Protein 2OH3 (pdb70)

Foldseek 3Di:
DDPLALLLQLLLQLVQLLVLLCVLLPCPVVPNVLSVLSVVSVVSVVSSVVSVVVNVVDDHDDDDVSHHQDDADCPVVDPPSQSLRVLVSSLVSLVVSVVLVVQLVPDPDVVSVVVSVVVNVVSVVVNVVSVVVNVVGDDDDDD

Sequence (143 aa):
YTLAEFLAHAIALETEAAERYVELADEAHNNLDTATVFRDARFSSTLHGDEEIKQQRSSRALELPKLSWQYRWKTPPEVGDEHYLTPYHALRYARDNEIRGEYYKEAAANSSADPEVKRLGADFAAEEEAEHVVALDKWIEKTPRPSIT

Structure (mmCIF, N/CA/C/O backbone):
data_2OH3
#
_entry.id   2OH3
#
_cell.length_a   64.360
_cell.length_b   75.280
_cell.length_c   89.790
_cell.angle_alpha   90.000
_cell.angle_beta   90.000
_cell.angle_gamma   90.000
#
_symmetry.space_group_name_H-M   'I 2 2 2'
#
loop_
_entity.id
_entity.type
_entity.pdbx_description
1 polymer 'COG1633: Uncharacterized conserved protein'
2 non-polymer 'ZINC ION'
3 non-polymer IMIDAZOLE
4 non-polymer 'TRIETHYLENE GLYCOL'
5 water water
#
loop_
_atom_site.group_PDB
_atom_site.id
_atom_site.type_symbol
_atom_site.label_atom_id
_atom_site.label_alt_id
_atom_site.label_comp_id
_atom_site.label_asym_id
_atom_site.label_entity_id
_atom_site.label_seq_id
_atom_site.pdbx_PDB_ins_code
_atom_site.Cartn_x
_atom_site.Cartn_y
_atom_site.Cartn_z
_atom_site.occupancy
_atom_site.B_iso_or_equiv
_atom_site.auth_seq_id
_atom_site.auth_comp_id
_atom_site.auth_asym_id
_atom_site.auth_atom_id
_atom_site.pdbx_PDB_model_num
ATOM 1 N N . TYR A 1 4 ? 49.266 24.216 14.052 1.00 43.81 3 TYR A N 1
ATOM 2 C CA . TYR A 1 4 ? 50.723 23.852 14.107 1.00 41.63 3 TYR A CA 1
ATOM 3 C C . TYR A 1 4 ? 51.141 23.247 15.488 1.00 40.15 3 TYR A C 1
ATOM 4 O O . TYR A 1 4 ? 51.118 22.039 15.635 1.00 39.24 3 TYR A O 1
ATOM 6 N N . THR A 1 5 ? 51.539 24.049 16.476 1.00 38.42 4 THR A N 1
ATOM 7 C CA . THR A 1 5 ? 51.844 23.501 17.796 1.00 37.24 4 THR A CA 1
ATOM 8 C C . THR A 1 5 ? 50.583 23.029 18.498 1.00 36.75 4 THR A C 1
ATOM 9 O O . THR A 1 5 ? 49.484 23.453 18.163 1.00 35.78 4 THR A O 1
ATOM 13 N N . LEU A 1 6 ? 50.729 22.180 19.512 1.00 35.60 5 LEU A N 1
ATOM 14 C CA . LEU A 1 6 ? 49.565 21.698 20.228 1.00 34.84 5 LEU A CA 1
ATOM 15 C C . LEU A 1 6 ? 48.830 22.830 20.962 1.00 33.56 5 LEU A C 1
ATOM 16 O O . LEU A 1 6 ? 47.616 22.811 21.049 1.00 31.40 5 LEU A O 1
ATOM 21 N N . ALA A 1 7 ? 49.561 23.795 21.507 1.00 33.41 6 ALA A N 1
ATOM 22 C CA . ALA A 1 7 ? 48.925 24.967 22.171 1.00 34.07 6 ALA A CA 1
ATOM 23 C C . ALA A 1 7 ? 48.072 25.755 21.202 1.00 34.93 6 ALA A C 1
ATOM 24 O O . ALA A 1 7 ? 46.930 26.137 21.514 1.00 34.68 6 ALA A O 1
ATOM 26 N N . GLU A 1 8 ? 48.661 26.001 20.032 1.00 35.20 7 GLU A N 1
ATOM 27 C CA . GLU A 1 8 ? 47.990 26.682 18.948 1.00 36.41 7 GLU A CA 1
ATOM 28 C C . GLU A 1 8 ? 46.785 25.899 18.470 1.00 36.11 7 GLU A C 1
ATOM 29 O O . GLU A 1 8 ? 45.730 26.492 18.269 1.00 35.82 7 GLU A O 1
ATOM 35 N N . PHE A 1 9 ? 46.937 24.583 18.310 1.00 36.55 8 PHE A N 1
ATOM 36 C CA . PHE A 1 9 ? 45.818 23.730 17.883 1.00 36.98 8 PHE A CA 1
ATOM 37 C C . PHE A 1 9 ? 44.655 23.754 18.891 1.00 37.64 8 PHE A C 1
ATOM 38 O O . PHE A 1 9 ? 43.498 23.970 18.512 1.00 38.53 8 PHE A O 1
ATOM 46 N N . LEU A 1 10 ? 44.969 23.565 20.172 1.00 37.10 9 LEU A N 1
ATOM 47 C CA . LEU A 1 10 ? 43.949 23.577 21.203 1.00 36.90 9 LEU A CA 1
ATOM 48 C C . LEU A 1 10 ? 43.263 24.954 21.296 1.00 36.61 9 LEU A C 1
ATOM 49 O O . LEU A 1 10 ? 42.057 25.012 21.492 1.00 37.96 9 LEU A O 1
ATOM 54 N N . ALA A 1 11 ? 44.002 26.036 21.098 1.00 36.46 10 ALA A N 1
ATOM 55 C CA . ALA A 1 11 ? 43.416 27.385 21.056 1.00 36.45 10 ALA A CA 1
ATOM 56 C C . ALA A 1 11 ? 42.445 27.512 19.916 1.00 37.59 10 ALA A C 1
ATOM 57 O O . ALA A 1 11 ? 41.354 28.088 20.077 1.00 36.78 10 ALA A O 1
ATOM 59 N N . HIS A 1 12 ? 42.813 26.967 18.761 1.00 38.44 11 HIS A N 1
ATOM 60 C CA . HIS A 1 12 ? 41.912 26.964 17.626 1.00 38.72 11 HIS A CA 1
ATOM 61 C C . HIS A 1 12 ? 40.657 26.143 17.931 1.00 38.52 11 HIS A C 1
ATOM 62 O O . HIS A 1 12 ? 39.520 26.599 17.795 1.00 39.04 11 HIS A O 1
ATOM 69 N N . ALA A 1 13 ? 40.853 24.928 18.385 1.00 38.85 12 ALA A N 1
ATOM 70 C CA . ALA A 1 13 ? 39.736 24.071 18.689 1.00 37.77 12 ALA A CA 1
ATOM 71 C C . ALA A 1 13 ? 38.757 24.673 19.698 1.00 38.58 12 ALA A C 1
ATOM 72 O O . ALA A 1 13 ? 37.542 24.596 19.493 1.00 38.70 12 ALA A O 1
ATOM 74 N N . ILE A 1 14 ? 39.249 25.275 20.783 1.00 38.15 13 ILE A N 1
ATOM 75 C CA . ILE A 1 14 ? 38.375 25.885 21.772 1.00 39.01 13 ILE A CA 1
ATOM 76 C C . ILE A 1 14 ? 37.587 27.039 21.149 1.00 38.48 13 ILE A C 1
ATOM 77 O O . ILE A 1 14 ? 36.401 27.236 21.408 1.00 38.47 13 ILE A O 1
ATOM 82 N N . ALA A 1 15 ? 38.275 27.837 20.370 1.00 38.28 14 ALA A N 1
ATOM 83 C CA . ALA A 1 15 ? 37.657 29.014 19.810 1.00 38.88 14 ALA A CA 1
ATOM 84 C C . ALA A 1 15 ? 36.599 28.602 18.820 1.00 38.80 14 ALA A C 1
ATOM 85 O O . ALA A 1 15 ? 35.535 29.219 18.773 1.00 38.35 14 ALA A O 1
ATOM 87 N N . LEU A 1 16 ? 36.887 27.577 18.030 1.00 39.92 15 LEU A N 1
ATOM 88 C CA . LEU A 1 16 ? 35.941 27.068 17.028 1.00 41.33 15 LEU A CA 1
ATOM 89 C C . LEU A 1 16 ? 34.675 26.569 17.683 1.00 41.90 15 LEU A C 1
ATOM 90 O O . LEU A 1 16 ? 33.588 26.794 17.169 1.00 41.18 15 LEU A O 1
ATOM 95 N N . GLU A 1 17 ? 34.821 25.910 18.831 1.00 42.60 16 GLU A N 1
ATOM 96 C CA . GLU A 1 17 ? 33.703 25.378 19.604 1.00 42.64 16 GLU A CA 1
ATOM 97 C C . GLU A 1 17 ? 32.917 26.421 20.382 1.00 43.03 16 GLU A C 1
ATOM 98 O O . GLU A 1 17 ? 31.698 26.369 20.412 1.00 43.68 16 GLU A O 1
ATOM 104 N N . THR A 1 18 ? 33.587 27.356 21.023 1.00 41.88 17 THR A N 1
ATOM 105 C CA . THR A 1 18 ? 32.897 28.485 21.619 1.00 42.38 17 THR A CA 1
ATOM 106 C C . THR A 1 18 ? 32.049 29.229 20.561 1.00 41.56 17 THR A C 1
ATOM 107 O O . THR A 1 18 ? 30.867 29.540 20.775 1.00 40.52 17 THR A O 1
ATOM 111 N N . GLU A 1 19 ? 32.655 29.471 19.406 1.00 39.36 18 GLU A N 1
ATOM 112 C CA . GLU A 1 19 ? 31.958 30.108 18.315 1.00 38.24 18 GLU A CA 1
ATOM 113 C C . GLU A 1 19 ? 30.768 29.252 17.877 1.00 37.87 18 GLU A C 1
ATOM 114 O O . GLU A 1 19 ? 29.681 29.765 17.791 1.00 38.31 18 GLU A O 1
ATOM 120 N N . ALA A 1 20 ? 30.959 27.964 17.606 1.00 38.35 19 ALA A N 1
ATOM 121 C CA . ALA A 1 20 ? 29.858 27.103 17.163 1.00 37.98 19 ALA A CA 1
ATOM 122 C C . ALA A 1 20 ? 28.687 27.094 18.138 1.00 38.99 19 ALA A C 1
ATOM 123 O O . ALA A 1 20 ? 27.539 27.209 17.733 1.00 39.79 19 ALA A O 1
ATOM 125 N N . ALA A 1 21 ? 28.958 26.951 19.424 1.00 38.28 20 ALA A N 1
ATOM 126 C CA . ALA A 1 21 ? 27.893 26.996 20.404 1.00 39.29 20 ALA A CA 1
ATOM 127 C C . ALA A 1 21 ? 27.046 28.250 20.328 1.00 38.82 20 ALA A C 1
ATOM 128 O O . ALA A 1 21 ? 25.831 28.156 20.433 1.00 38.44 20 ALA A O 1
ATOM 130 N N . GLU A 1 22 ? 27.673 29.415 20.253 1.00 37.94 21 GLU A N 1
ATOM 131 C CA . GLU A 1 22 ? 26.951 30.667 20.131 1.00 38.75 21 GLU A CA 1
ATOM 132 C C . GLU A 1 22 ? 26.153 30.774 18.855 1.00 37.32 21 GLU A C 1
ATOM 133 O O . GLU A 1 22 ? 25.048 31.290 18.865 1.00 37.39 21 GLU A O 1
ATOM 139 N N . ARG A 1 23 ? 26.739 30.357 17.749 1.00 35.98 22 ARG A N 1
ATOM 140 C CA . ARG A 1 23 ? 26.086 30.522 16.445 1.00 36.33 22 ARG A CA 1
ATOM 141 C C . ARG A 1 23 ? 24.878 29.594 16.280 1.00 36.10 22 ARG A C 1
ATOM 142 O O . ARG A 1 23 ? 23.860 29.966 15.690 1.00 35.71 22 ARG A O 1
ATOM 150 N N . TYR A 1 24 ? 25.053 28.358 16.718 1.00 35.95 23 TYR A N 1
ATOM 151 C CA . TYR A 1 24 ? 23.943 27.391 16.788 1.00 35.75 23 TYR A CA 1
ATOM 152 C C . TYR A 1 24 ? 22.808 27.734 17.741 1.00 35.32 23 TYR A C 1
ATOM 153 O O . TYR A 1 24 ? 21.676 27.486 17.395 1.00 35.12 23 TYR A O 1
ATOM 162 N N . VAL A 1 25 ? 23.084 28.267 18.945 1.00 35.20 24 VAL A N 1
ATOM 163 C CA . VAL A 1 25 ? 22.016 28.725 19.811 1.00 35.44 24 VAL A CA 1
ATOM 164 C C . VAL A 1 25 ? 21.205 29.777 19.102 1.00 35.51 24 VAL A C 1
ATOM 165 O O . VAL A 1 25 ? 19.977 29.755 19.106 1.00 35.97 24 VAL A O 1
ATOM 169 N N . GLU A 1 26 ? 21.906 30.694 18.458 1.00 34.93 25 GLU A N 1
ATOM 170 C CA . GLU A 1 26 ? 21.316 31.788 17.695 1.00 35.22 25 GLU A CA 1
ATOM 171 C C . GLU A 1 26 ? 20.421 31.275 16.567 1.00 35.08 25 GLU A C 1
ATOM 172 O O . GLU A 1 26 ? 19.278 31.704 16.433 1.00 32.25 25 GLU A O 1
ATOM 178 N N . LEU A 1 27 ? 20.921 30.321 15.794 1.00 34.11 26 LEU A N 1
ATOM 179 C CA . LEU A 1 27 ? 20.118 29.713 14.747 1.00 35.82 26 LEU A CA 1
ATOM 180 C C . LEU A 1 27 ? 18.927 28.911 15.307 1.00 35.42 26 LEU A C 1
ATOM 181 O O . LEU A 1 27 ? 17.831 28.969 14.736 1.00 35.95 26 LEU A O 1
ATOM 186 N N . ALA A 1 28 ? 19.136 28.189 16.412 1.00 35.99 27 ALA A N 1
ATOM 187 C CA . ALA A 1 28 ? 18.049 27.464 17.076 1.00 35.94 27 ALA A CA 1
ATOM 188 C C . ALA A 1 28 ? 16.928 28.438 17.446 1.00 36.80 27 ALA A C 1
ATOM 189 O O . ALA A 1 28 ? 15.765 28.202 17.179 1.00 35.80 27 ALA A O 1
ATOM 191 N N . ASP A 1 29 ? 17.317 29.553 18.048 1.00 37.61 28 ASP A N 1
ATOM 192 C CA . ASP A 1 29 ? 16.381 30.559 18.510 1.00 38.70 28 ASP A CA 1
ATOM 193 C C . ASP A 1 29 ? 15.546 31.085 17.372 1.00 39.03 28 ASP A C 1
ATOM 194 O O . ASP A 1 29 ? 14.339 31.321 17.536 1.00 38.82 28 ASP A O 1
ATOM 220 N N . GLU A 1 32 ? 13.079 28.311 16.095 1.00 35.67 31 GLU A N 1
ATOM 221 C CA . GLU A 1 32 ? 11.994 28.162 17.050 1.00 36.52 31 GLU A CA 1
ATOM 222 C C . GLU A 1 32 ? 10.972 29.296 16.907 1.00 36.64 31 GLU A C 1
ATOM 223 O O . GLU A 1 32 ? 9.756 29.086 16.933 1.00 35.87 31 GLU A O 1
ATOM 229 N N . ALA A 1 33 ? 11.495 30.507 16.777 1.00 37.61 32 ALA A N 1
ATOM 230 C CA . ALA A 1 33 ? 10.682 31.717 16.755 1.00 38.89 32 ALA A CA 1
ATOM 231 C C . ALA A 1 33 ? 9.748 31.737 15.563 1.00 40.06 32 ALA A C 1
ATOM 232 O O . ALA A 1 33 ? 8.692 32.370 15.618 1.00 40.11 32 ALA A O 1
ATOM 234 N N . HIS A 1 34 ? 10.118 31.035 14.495 1.00 41.32 33 HIS A N 1
ATOM 235 C CA . HIS A 1 34 ? 9.250 30.914 13.321 1.00 42.63 33 HIS A CA 1
ATOM 236 C C . HIS A 1 34 ? 8.622 29.499 13.225 1.00 41.88 33 HIS A C 1
ATOM 237 O O . HIS A 1 34 ? 8.187 29.072 12.169 1.00 41.16 33 HIS A O 1
ATOM 244 N N . ASN A 1 35 ? 8.604 28.788 14.354 1.00 41.50 34 ASN A N 1
ATOM 245 C CA . ASN A 1 35 ? 8.015 27.453 14.485 1.00 41.57 34 ASN A CA 1
ATOM 246 C C . ASN A 1 35 ? 8.549 26.377 13.525 1.00 39.97 34 ASN A C 1
ATOM 247 O O . ASN A 1 35 ? 7.802 25.472 13.091 1.00 39.05 34 ASN A O 1
ATOM 252 N N . ASN A 1 36 ? 9.839 26.469 13.205 1.00 37.96 35 ASN A N 1
ATOM 253 C CA . ASN A 1 36 ? 10.532 25.415 12.468 1.00 37.05 35 ASN A CA 1
ATOM 254 C C . ASN A 1 36 ? 11.184 24.523 13.498 1.00 35.97 35 ASN A C 1
ATOM 255 O O . ASN A 1 36 ? 12.412 24.564 13.683 1.00 36.46 35 ASN A O 1
ATOM 260 N N . LEU A 1 37 ? 10.354 23.737 14.191 1.00 33.98 36 LEU A N 1
ATOM 261 C CA . LEU A 1 37 ? 10.787 23.075 15.399 1.00 33.33 36 LEU A CA 1
ATOM 262 C C . LEU A 1 37 ? 11.778 21.948 15.136 1.00 32.93 36 LEU A C 1
ATOM 263 O O . LEU A 1 37 ? 12.625 21.659 15.985 1.00 31.91 36 LEU A O 1
ATOM 268 N N . ASP A 1 38 ? 11.669 21.309 13.973 1.00 32.30 37 ASP A N 1
ATOM 269 C CA . ASP A 1 38 ? 12.600 20.220 13.656 1.00 33.01 37 ASP A CA 1
ATOM 270 C C . ASP A 1 38 ? 14.005 20.774 13.446 1.00 32.84 37 ASP A C 1
ATOM 271 O O . ASP A 1 38 ? 14.945 20.281 14.057 1.00 32.67 37 ASP A O 1
ATOM 276 N N . THR A 1 39 ? 14.127 21.810 12.624 1.00 32.84 38 THR A N 1
ATOM 277 C CA . THR A 1 39 ? 15.409 22.456 12.350 1.00 33.59 38 THR A CA 1
ATOM 278 C C . THR A 1 39 ? 15.978 23.097 13.639 1.00 33.63 38 THR A C 1
ATOM 279 O O . THR A 1 39 ? 17.186 23.048 13.882 1.00 33.39 38 THR A O 1
ATOM 283 N N . ALA A 1 40 ? 15.123 23.726 14.447 1.00 32.67 39 ALA A N 1
ATOM 284 C CA . ALA A 1 40 ? 15.598 24.293 15.719 1.00 32.98 39 ALA A CA 1
ATOM 285 C C . ALA A 1 40 ? 16.293 23.234 16.526 1.00 33.19 39 ALA A C 1
ATOM 286 O O . ALA A 1 40 ? 17.347 23.490 17.068 1.00 34.01 39 ALA A O 1
ATOM 288 N N . THR A 1 41 ? 15.682 22.042 16.604 1.00 32.89 40 THR A N 1
ATOM 289 C CA . THR A 1 41 ? 16.238 20.897 17.332 1.00 33.74 40 THR A CA 1
ATOM 290 C C . THR A 1 41 ? 17.558 20.352 16.746 1.00 33.81 40 THR A C 1
ATOM 291 O O . THR A 1 41 ? 18.458 19.998 17.514 1.00 34.04 40 THR A O 1
ATOM 295 N N . VAL A 1 42 ? 17.723 20.339 15.415 1.00 33.76 41 VAL A N 1
ATOM 296 C CA . VAL A 1 42 ? 19.004 19.992 14.824 1.00 34.22 41 VAL A CA 1
ATOM 297 C C . VAL A 1 42 ? 20.095 20.926 15.386 1.00 34.72 41 VAL A C 1
ATOM 298 O O . VAL A 1 42 ? 21.199 20.488 15.745 1.00 35.74 41 VAL A O 1
ATOM 302 N N . PHE A 1 43 ? 19.784 22.214 15.438 1.00 34.46 42 PHE A N 1
ATOM 303 C CA . PHE A 1 43 ? 20.710 23.228 15.965 1.00 34.12 42 PHE A CA 1
ATOM 304 C C . PHE A 1 43 ? 20.900 23.199 17.505 1.00 34.96 42 PHE A C 1
ATOM 305 O O . PHE A 1 43 ? 21.986 23.538 18.008 1.00 34.20 42 PHE A O 1
ATOM 313 N N . ARG A 1 44 ? 19.883 22.787 18.243 1.00 33.73 43 ARG A N 1
ATOM 314 C CA . ARG A 1 44 ? 20.116 22.572 19.671 1.00 34.55 43 ARG A CA 1
ATOM 315 C C . ARG A 1 44 ? 21.095 21.420 19.891 1.00 35.26 43 ARG A C 1
ATOM 316 O O . ARG A 1 44 ? 21.953 21.487 20.772 1.00 36.53 43 ARG A O 1
ATOM 324 N N . ASP A 1 45 ? 20.979 20.377 19.080 1.00 36.41 44 ASP A N 1
ATOM 325 C CA . ASP A 1 45 ? 21.804 19.182 19.199 1.00 37.52 44 ASP A CA 1
ATOM 326 C C . ASP A 1 45 ? 23.260 19.569 18.963 1.00 37.93 44 ASP A C 1
ATOM 327 O O . ASP A 1 45 ? 24.170 19.218 19.732 1.00 37.73 44 ASP A O 1
ATOM 340 N N . ALA A 1 47 ? 24.588 22.623 19.186 1.00 35.82 46 ALA A N 1
ATOM 341 C CA . ALA A 1 47 ? 25.058 23.539 20.210 1.00 36.48 46 ALA A CA 1
ATOM 342 C C . ALA A 1 47 ? 25.477 22.708 21.428 1.00 37.25 46 ALA A C 1
ATOM 343 O O . ALA A 1 47 ? 26.411 23.062 22.131 1.00 35.79 46 ALA A O 1
ATOM 345 N N . ARG A 1 48 ? 24.748 21.636 21.675 1.00 36.14 47 ARG A N 1
ATOM 346 C CA . ARG A 1 48 ? 25.067 20.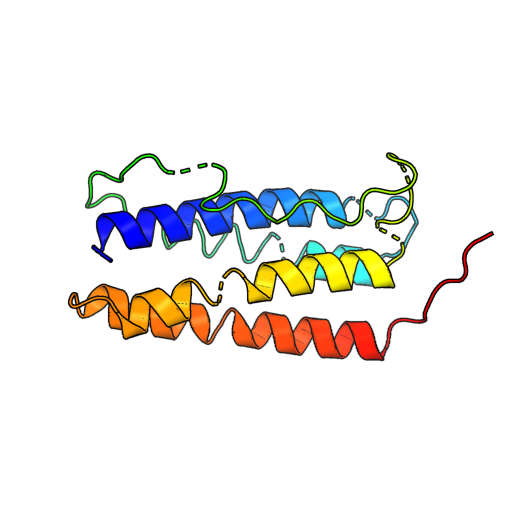775 22.813 1.00 37.12 47 ARG A CA 1
ATOM 347 C C . ARG A 1 48 ? 26.343 20.002 22.583 1.00 38.39 47 ARG A C 1
ATOM 348 O O . ARG A 1 48 ? 27.124 19.838 23.502 1.00 39.69 47 ARG A O 1
ATOM 356 N N . PHE A 1 49 ? 26.557 19.514 21.359 1.00 40.33 48 PHE A N 1
ATOM 357 C CA . PHE A 1 49 ? 27.801 18.860 21.011 1.00 41.68 48 PHE A CA 1
ATOM 358 C C . PHE A 1 49 ? 28.957 19.857 21.258 1.00 43.01 48 PHE A C 1
ATOM 359 O O . PHE A 1 49 ? 30.014 19.470 21.811 1.00 41.38 48 PHE A O 1
ATOM 367 N N . SER A 1 50 ? 28.783 21.127 20.848 1.00 43.81 49 SER A N 1
ATOM 368 C CA A SER A 1 50 ? 29.840 22.131 21.064 0.50 44.35 49 SER A CA 1
ATOM 369 C CA B SER A 1 50 ? 29.812 22.174 21.071 0.50 44.39 49 SER A CA 1
ATOM 370 C C . SER A 1 50 ? 30.263 22.236 22.520 1.00 44.47 49 SER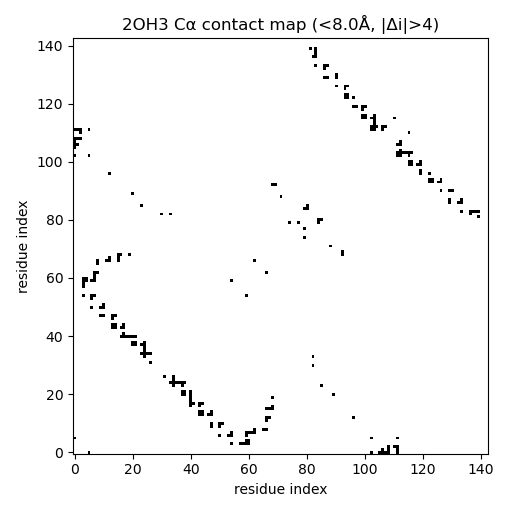 A C 1
ATOM 371 O O . SER A 1 50 ? 31.429 22.237 22.817 1.00 45.22 49 SER A O 1
ATOM 376 N N . THR A 1 51 ? 29.302 22.355 23.412 1.00 44.55 50 THR A N 1
ATOM 377 C CA . THR A 1 51 ? 29.561 22.447 24.822 1.00 44.78 50 THR A CA 1
ATOM 378 C C . THR A 1 51 ? 30.332 21.251 25.345 1.00 45.17 50 THR A C 1
ATOM 379 O O . THR A 1 51 ? 31.311 21.421 26.079 1.00 45.02 50 THR A O 1
ATOM 383 N N . LEU A 1 52 ? 29.880 20.053 24.980 1.00 45.36 51 LEU A N 1
ATOM 384 C CA . LEU A 1 52 ? 30.509 18.813 25.425 1.00 46.14 51 LEU A CA 1
ATOM 385 C C . LEU A 1 52 ? 31.932 18.672 24.920 1.00 46.33 51 LEU A C 1
ATOM 386 O O . LEU A 1 52 ? 32.855 18.374 25.682 1.00 46.51 51 LEU A O 1
ATOM 391 N N . HIS A 1 53 ? 32.098 18.906 23.630 1.00 46.97 52 HIS A N 1
ATOM 392 C CA . HIS A 1 53 ? 33.388 18.861 22.972 1.00 47.75 52 HIS A CA 1
ATOM 393 C C . HIS A 1 53 ? 34.341 19.972 23.437 1.00 45.76 52 HIS A C 1
ATOM 394 O O . HIS A 1 53 ? 35.513 19.730 23.731 1.00 44.15 52 HIS A O 1
ATOM 401 N N . GLY A 1 54 ? 33.829 21.189 23.483 1.00 43.97 53 GLY A N 1
ATOM 402 C CA . GLY A 1 54 ? 34.564 22.296 24.058 1.00 42.61 53 GLY A CA 1
ATOM 403 C C . GLY A 1 54 ? 35.078 21.995 25.447 1.00 42.02 53 GLY A C 1
ATOM 404 O O . GLY A 1 54 ? 36.193 22.392 25.784 1.00 40.60 53 GLY A O 1
ATOM 405 N N . ASP A 1 55 ? 34.269 21.330 26.268 1.00 41.43 54 ASP A N 1
ATOM 406 C CA . ASP A 1 55 ? 34.674 21.007 27.638 1.00 41.90 54 ASP A CA 1
ATOM 407 C C . ASP A 1 55 ? 35.860 20.030 27.633 1.00 40.86 54 ASP A C 1
ATOM 408 O O . ASP A 1 55 ? 36.795 20.179 28.419 1.00 40.24 54 ASP A O 1
ATOM 413 N N . GLU A 1 56 ? 35.813 19.063 26.715 1.00 40.25 55 GLU A N 1
ATOM 414 C CA A GLU A 1 56 ? 36.915 18.121 26.524 0.50 41.14 55 GLU A CA 1
ATOM 415 C CA B GLU A 1 56 ? 36.919 18.114 26.500 0.50 40.17 55 GLU A CA 1
ATOM 416 C C . GLU A 1 56 ? 38.197 18.851 26.147 1.00 40.21 55 GLU A C 1
ATOM 417 O O . GLU A 1 56 ? 39.254 18.580 26.716 1.00 40.88 55 GLU A O 1
ATOM 428 N N . ILE A 1 57 ? 38.098 19.771 25.188 1.00 39.33 56 ILE A N 1
ATOM 429 C CA . ILE A 1 57 ? 39.245 20.539 24.730 1.00 39.86 56 ILE A CA 1
ATOM 430 C C . ILE A 1 57 ? 39.778 21.423 25.860 1.00 39.08 56 ILE A C 1
ATOM 431 O O . ILE A 1 57 ? 40.987 21.564 26.015 1.00 38.95 56 ILE A O 1
ATOM 436 N N . LYS A 1 58 ? 38.882 21.975 26.675 1.00 37.69 57 LYS A N 1
ATOM 437 C CA . LYS A 1 58 ? 39.279 22.804 27.815 1.00 37.68 57 LYS A CA 1
ATOM 438 C C . LYS A 1 58 ? 40.075 22.020 28.868 1.00 36.20 57 LYS A C 1
ATOM 439 O O . LYS A 1 58 ? 41.042 22.547 29.448 1.00 35.82 57 LYS A O 1
ATOM 445 N N . GLN A 1 59 ? 39.667 20.773 29.111 1.00 35.10 58 GLN A N 1
ATOM 446 C CA A GLN A 1 59 ? 40.416 19.903 30.007 0.50 35.26 58 GLN A CA 1
ATOM 447 C CA B GLN A 1 59 ? 40.409 19.870 29.995 0.50 34.63 58 GLN A CA 1
ATOM 448 C C . GLN A 1 59 ? 41.830 19.688 29.449 1.00 34.59 58 GLN A C 1
ATOM 449 O O . GLN A 1 59 ? 42.798 19.845 30.165 1.00 33.81 58 GLN A O 1
ATOM 460 N N . ARG A 1 60 ? 41.953 19.398 28.164 1.00 34.39 59 ARG A N 1
ATOM 461 C CA . ARG A 1 60 ? 43.285 19.240 27.548 1.00 34.77 59 ARG A CA 1
ATOM 462 C C . ARG A 1 60 ? 44.184 20.488 27.703 1.00 35.99 59 ARG A C 1
ATOM 463 O O . ARG A 1 60 ? 45.408 20.402 27.968 1.00 35.77 59 ARG A O 1
ATOM 471 N N . SER A 1 61 ? 43.554 21.653 27.588 1.00 36.14 60 SER A N 1
ATOM 472 C CA A SER A 1 61 ? 44.287 22.898 27.444 0.50 35.84 60 SER A CA 1
ATOM 473 C CA B SER A 1 61 ? 44.261 22.917 27.459 0.50 35.88 60 SER A CA 1
ATOM 474 C C . SER A 1 61 ? 44.776 23.452 28.758 1.00 35.79 60 SER A C 1
ATOM 475 O O . SER A 1 61 ? 45.591 24.375 28.749 1.00 35.40 60 SER A O 1
ATOM 480 N N . ARG A 1 62 ? 44.313 22.885 29.874 1.00 35.99 61 ARG A N 1
ATOM 481 C CA . ARG A 1 62 ? 44.806 23.284 31.183 1.00 37.28 61 ARG A CA 1
ATOM 482 C C . ARG A 1 62 ? 46.313 23.068 31.303 1.00 37.99 61 ARG A C 1
ATOM 483 O O . ARG A 1 62 ? 46.970 23.694 32.095 1.00 38.79 61 ARG A O 1
ATOM 488 N N . ALA A 1 63 ? 46.856 22.138 30.531 1.00 39.15 62 ALA A N 1
ATOM 489 C CA . ALA A 1 63 ? 48.294 21.850 30.585 1.00 40.02 62 ALA A CA 1
ATOM 490 C C . ALA A 1 63 ? 49.124 22.922 29.905 1.00 40.73 62 ALA A C 1
ATOM 491 O O . ALA A 1 63 ? 50.335 22.930 30.047 1.00 40.93 62 ALA A O 1
ATOM 493 N N . LEU A 1 64 ? 48.492 23.809 29.141 1.00 41.01 63 LEU A N 1
ATOM 494 C CA . LEU A 1 64 ? 49.255 24.691 28.290 1.00 41.15 63 LEU A CA 1
ATOM 495 C C . LEU A 1 64 ? 48.865 26.164 28.375 1.00 40.48 63 LEU A C 1
ATOM 496 O O . LEU A 1 64 ? 47.723 26.505 28.621 1.00 39.31 63 LEU A O 1
ATOM 501 N N . GLU A 1 65 ? 49.844 27.029 28.147 1.00 40.47 64 GLU A N 1
ATOM 502 C CA . GLU A 1 65 ? 49.578 28.439 27.955 1.00 40.92 64 GLU A CA 1
ATOM 503 C C . GLU A 1 65 ? 49.095 28.599 26.519 1.00 39.96 64 GLU A C 1
ATOM 504 O O . GLU A 1 65 ? 49.843 28.309 25.574 1.00 39.64 64 GLU A O 1
ATOM 510 N N . LEU A 1 66 ? 47.848 29.028 26.344 1.00 39.78 65 LEU A N 1
ATOM 511 C CA . LEU A 1 66 ? 47.280 29.108 24.996 1.00 39.40 65 LEU A CA 1
ATOM 512 C C . LEU A 1 66 ? 47.485 30.500 24.403 1.00 39.71 65 LEU A C 1
ATOM 513 O O . LEU A 1 66 ? 47.405 31.483 25.128 1.00 38.37 65 LEU A O 1
ATOM 518 N N . PRO A 1 67 ? 47.754 30.595 23.080 1.00 40.02 66 PRO A N 1
ATOM 519 C CA . PRO A 1 67 ? 47.807 31.920 22.483 1.00 40.71 66 PRO A CA 1
ATOM 520 C C . PRO A 1 67 ? 46.408 32.464 22.292 1.00 41.55 66 PRO A C 1
ATOM 521 O O . PRO A 1 67 ? 45.460 31.702 22.075 1.00 41.32 66 PRO A O 1
ATOM 525 N N . LYS A 1 68 ? 46.288 33.774 22.426 1.00 42.39 67 LYS A N 1
ATOM 526 C CA . LYS A 1 68 ? 45.074 34.495 22.080 1.00 42.84 67 LYS A CA 1
ATOM 527 C C . LYS A 1 68 ? 45.052 34.584 20.551 1.00 42.17 67 LYS A C 1
ATOM 528 O O . LYS A 1 68 ? 46.025 35.013 19.935 1.00 43.17 67 LYS A O 1
ATOM 532 N N . LEU A 1 69 ? 43.955 34.137 19.956 1.00 40.67 68 LEU A N 1
ATOM 533 C CA . LEU A 1 69 ? 43.750 34.134 18.511 1.00 39.64 68 LEU A CA 1
ATOM 534 C C . LEU A 1 69 ? 43.010 35.383 18.070 1.00 38.45 68 LEU A C 1
ATOM 535 O O . LEU A 1 69 ? 42.280 35.990 18.853 1.00 38.74 68 LEU A O 1
ATOM 553 N N . SER A 1 71 ? 40.076 37.189 15.805 1.00 36.83 70 SER A N 1
ATOM 554 C CA . SER A 1 71 ? 38.710 36.835 15.450 1.00 36.62 70 SER A CA 1
ATOM 555 C C . SER A 1 71 ? 38.574 36.114 14.111 1.00 37.51 70 SER A C 1
ATOM 556 O O . SER A 1 71 ? 37.782 35.181 14.007 1.00 37.18 70 SER A O 1
ATOM 559 N N . TRP A 1 72 ? 39.323 36.542 13.089 1.00 38.91 71 TRP A N 1
ATOM 560 C CA . TRP A 1 72 ? 39.184 35.931 11.760 1.00 40.20 71 TRP A CA 1
ATOM 561 C C . TRP A 1 72 ? 39.721 34.508 11.746 1.00 40.08 71 TRP A C 1
ATOM 562 O O . TRP A 1 72 ? 39.360 33.747 10.875 1.00 42.06 71 TRP A O 1
ATOM 573 N N . GLN A 1 73 ? 40.516 34.112 12.736 1.00 39.27 72 GLN A N 1
ATOM 574 C CA . GLN A 1 73 ? 40.979 32.727 12.804 1.00 38.64 72 GLN A CA 1
ATOM 575 C C . GLN A 1 73 ? 39.918 31.719 13.211 1.00 37.88 72 GLN A C 1
ATOM 576 O O . GLN A 1 73 ? 40.154 30.516 13.117 1.00 38.14 72 GLN A O 1
ATOM 582 N N . TYR A 1 74 ? 38.777 32.159 13.728 1.00 36.14 73 TYR A N 1
ATOM 583 C CA . TYR A 1 74 ? 37.823 31.179 14.258 1.00 36.06 73 TYR A CA 1
ATOM 584 C C . TYR A 1 74 ? 36.356 31.546 14.034 1.00 35.56 73 TYR A C 1
ATOM 585 O O . TYR A 1 74 ? 35.534 30.665 14.054 1.00 35.87 73 TYR A O 1
ATOM 594 N N . ARG A 1 75 ? 36.026 32.823 13.842 1.00 34.32 74 ARG A N 1
ATOM 595 C CA . ARG A 1 75 ? 34.621 33.213 13.623 1.00 33.40 74 ARG A CA 1
ATOM 596 C C . ARG A 1 75 ? 34.019 32.565 12.368 1.00 35.01 74 ARG A C 1
ATOM 597 O O . ARG A 1 75 ? 34.665 32.459 11.334 1.00 34.55 74 ARG A O 1
ATOM 605 N N . TRP A 1 76 ? 32.752 32.180 12.446 1.00 35.55 75 TRP A N 1
ATOM 606 C CA . TRP A 1 76 ? 31.994 31.877 11.233 1.00 36.55 75 TRP A CA 1
ATOM 607 C C . TRP A 1 76 ? 32.006 33.045 10.267 1.00 37.78 75 TRP A C 1
ATOM 608 O O . TRP A 1 76 ? 32.041 34.224 10.675 1.00 38.27 75 TRP A O 1
ATOM 619 N N . LYS A 1 77 ? 31.999 32.725 8.974 1.00 39.55 76 LYS A N 1
ATOM 620 C CA . LYS A 1 77 ? 31.973 33.725 7.900 1.00 41.97 76 LYS A CA 1
ATOM 621 C C . LYS A 1 77 ? 30.663 34.485 8.028 1.00 42.43 76 LYS A C 1
ATOM 622 O O . LYS A 1 77 ? 29.681 33.943 8.468 1.00 41.92 76 LYS A O 1
ATOM 628 N N . THR A 1 78 ? 30.640 35.764 7.699 1.00 44.50 77 THR A N 1
ATOM 629 C CA . THR A 1 78 ? 29.369 36.491 7.760 1.00 46.10 77 THR A CA 1
ATOM 630 C C . THR A 1 78 ? 28.521 35.960 6.586 1.00 46.96 77 THR A C 1
ATOM 631 O O . THR A 1 78 ? 29.060 35.664 5.520 1.00 47.03 77 THR A O 1
ATOM 635 N N . PRO A 1 79 ? 27.206 35.824 6.785 1.00 48.10 78 PRO A N 1
ATOM 636 C CA . PRO A 1 79 ? 26.331 35.262 5.749 1.00 49.01 78 PRO A CA 1
ATOM 637 C C . PRO A 1 79 ? 26.082 36.272 4.615 1.00 50.53 78 PRO A C 1
ATOM 638 O O . PRO A 1 79 ? 26.527 37.400 4.718 1.00 50.10 78 PRO A O 1
ATOM 642 N N . PRO A 1 80 ? 25.369 35.866 3.540 1.00 52.84 79 PRO A N 1
ATOM 643 C CA . PRO A 1 80 ? 25.041 36.814 2.440 1.00 54.07 79 PRO A CA 1
ATOM 644 C C . PRO A 1 80 ? 24.350 38.094 2.946 1.00 55.48 79 PRO A C 1
ATOM 645 O O . PRO A 1 80 ? 23.451 38.017 3.785 1.00 55.53 79 PRO A O 1
ATOM 649 N N . GLU A 1 81 ? 24.802 39.246 2.445 1.00 57.39 80 GLU A N 1
ATOM 650 C CA . GLU A 1 81 ? 24.504 40.546 3.038 1.00 58.53 80 GLU A CA 1
ATOM 651 C C . GLU A 1 81 ? 23.402 41.221 2.279 1.00 59.92 80 GLU A C 1
ATOM 652 O O . GLU A 1 81 ? 23.659 42.158 1.516 1.00 60.25 80 GLU A O 1
ATOM 654 N N . VAL A 1 82 ? 22.168 40.756 2.497 1.00 61.69 81 VAL A N 1
ATOM 655 C CA . VAL A 1 82 ? 20.980 41.321 1.815 1.00 62.73 81 VAL A CA 1
ATOM 656 C C . VAL A 1 82 ? 19.727 41.335 2.706 1.00 63.89 81 VAL A C 1
ATOM 657 O O . VAL A 1 82 ? 19.514 40.388 3.482 1.00 63.98 81 VAL A O 1
ATOM 658 N N . GLY A 1 83 ? 18.928 42.409 2.664 1.00 65.21 82 GLY A N 1
ATOM 659 C CA . GLY A 1 83 ? 19.260 43.687 1.998 1.00 66.36 82 GLY A CA 1
ATOM 660 C C . GLY A 1 83 ? 20.082 44.594 2.908 1.00 67.41 82 GLY A C 1
ATOM 661 O O . GLY A 1 83 ? 20.026 45.750 2.895 1.00 57.11 82 GLY A O 1
ATOM 662 N N . ASP A 1 84 ? 20.987 43.866 3.702 1.00 58.56 83 ASP A N 1
ATOM 663 C CA . ASP A 1 84 ? 21.648 44.373 4.929 1.00 59.34 83 ASP A CA 1
ATOM 664 C C . ASP A 1 84 ? 20.847 43.997 6.198 1.00 60.32 83 ASP A C 1
ATOM 665 O O . ASP A 1 84 ? 21.331 44.231 7.307 1.00 61.31 83 ASP A O 1
ATOM 667 N N . GLU A 1 85 ? 19.634 43.449 6.012 1.00 61.21 84 GLU A N 1
ATOM 668 C CA . GLU A 1 85 ? 18.916 42.844 6.996 1.00 71.87 84 GLU A CA 1
ATOM 669 C C . GLU A 1 85 ? 17.430 42.817 6.597 1.00 71.88 84 GLU A C 1
ATOM 670 O O . GLU A 1 85 ? 16.807 41.753 6.521 1.00 72.01 84 GLU A O 1
ATOM 676 N N . HIS A 1 89 ? 13.813 38.088 7.578 1.00 58.24 88 HIS A N 1
ATOM 677 C CA . HIS A 1 89 ? 15.185 37.808 7.134 1.00 58.09 88 H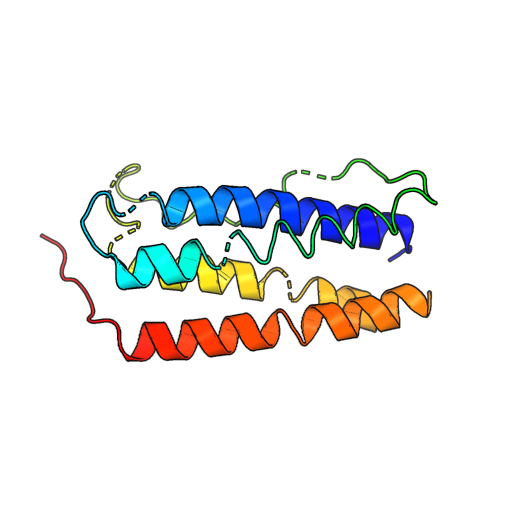IS A CA 1
ATOM 678 C C . HIS A 1 89 ? 15.477 36.432 6.486 1.00 57.05 88 HIS A C 1
ATOM 679 O O . HIS A 1 89 ? 14.783 35.438 6.663 1.00 56.34 88 HIS A O 1
ATOM 686 N N . TYR A 1 90 ? 16.552 36.470 5.709 1.00 56.06 89 TYR A N 1
ATOM 687 C CA . TYR A 1 90 ? 17.113 35.408 4.891 1.00 54.98 89 TYR A CA 1
ATOM 688 C C . TYR A 1 90 ? 17.409 34.135 5.697 1.00 53.21 89 TYR A C 1
ATOM 689 O O . TYR A 1 90 ? 17.012 33.034 5.300 1.00 52.45 89 TYR A O 1
ATOM 698 N N . LEU A 1 91 ? 18.107 34.321 6.817 1.00 50.97 90 LEU A N 1
ATOM 699 C CA . LEU A 1 91 ? 18.509 33.228 7.705 1.00 49.58 90 LEU A CA 1
ATOM 700 C C . LEU A 1 91 ? 17.374 32.663 8.539 1.00 47.79 90 LEU A C 1
ATOM 701 O O . LEU A 1 91 ? 17.550 31.615 9.152 1.00 47.20 90 LEU A O 1
ATOM 712 N N . THR A 1 93 ? 14.770 31.303 7.189 1.00 42.28 92 THR A N 1
ATOM 713 C CA . THR A 1 93 ? 14.251 30.137 6.509 1.00 41.05 92 THR A CA 1
ATOM 714 C C . THR A 1 93 ? 15.166 28.951 6.755 1.00 39.69 92 THR A C 1
ATOM 715 O O . THR A 1 93 ? 16.377 29.084 6.671 1.00 38.86 92 THR A O 1
ATOM 719 N N . PRO A 1 94 ? 14.596 27.765 7.034 1.00 39.20 93 PRO A N 1
ATOM 720 C CA . PRO A 1 94 ? 15.443 26.596 7.292 1.00 38.97 93 PRO A CA 1
ATOM 721 C C . PRO A 1 94 ? 16.481 26.270 6.238 1.00 38.25 93 PRO A C 1
ATOM 722 O O . PRO A 1 94 ? 17.602 25.940 6.585 1.00 37.96 93 PRO A O 1
ATOM 726 N N . TYR A 1 95 ? 16.137 26.383 4.962 1.00 38.97 94 TYR A N 1
ATOM 727 C CA . TYR A 1 95 ? 17.088 26.079 3.907 1.00 39.33 94 TYR A CA 1
ATOM 728 C C . TYR A 1 95 ? 18.368 26.944 4.045 1.00 39.07 94 TYR A C 1
ATOM 729 O O . TYR A 1 95 ? 19.501 26.432 3.933 1.00 37.87 94 TYR A O 1
ATOM 738 N N . HIS A 1 96 ? 18.187 28.241 4.305 1.00 37.64 95 HIS A N 1
ATOM 739 C CA . HIS A 1 96 ? 19.322 29.157 4.385 1.00 37.43 95 HIS A CA 1
ATOM 740 C C . HIS A 1 96 ? 20.142 29.021 5.671 1.00 36.83 95 HIS A C 1
ATOM 741 O O . HIS A 1 96 ? 21.365 29.163 5.646 1.00 37.58 95 HIS A O 1
ATOM 748 N N . ALA A 1 97 ? 19.497 28.712 6.791 1.00 35.10 96 ALA A N 1
ATOM 749 C CA . ALA A 1 97 ? 20.211 28.517 8.043 1.00 34.74 96 ALA A CA 1
ATOM 750 C C . ALA A 1 97 ? 21.065 27.249 7.995 1.00 34.11 96 ALA A C 1
ATOM 751 O O . ALA A 1 97 ? 22.249 27.251 8.416 1.00 34.02 96 ALA A O 1
ATOM 753 N N . LEU A 1 98 ? 20.492 26.178 7.450 1.00 32.71 97 LEU A N 1
ATOM 754 C CA . LEU A 1 98 ? 21.191 24.924 7.357 1.00 32.51 97 LEU A CA 1
ATOM 755 C C . LEU A 1 98 ? 22.418 25.028 6.460 1.00 32.72 97 LEU A C 1
ATOM 756 O O . LEU A 1 98 ? 23.447 24.432 6.747 1.00 31.78 97 LEU A O 1
ATOM 761 N N . ARG A 1 99 ? 22.273 25.701 5.318 1.00 33.50 98 ARG A N 1
ATOM 762 C CA . ARG A 1 99 ? 23.389 25.894 4.406 1.00 34.36 98 ARG A CA 1
ATOM 763 C C . ARG A 1 99 ? 24.485 26.758 5.015 1.00 34.02 98 ARG A C 1
ATOM 764 O O . ARG A 1 99 ? 25.638 26.528 4.760 1.00 32.60 98 ARG A O 1
ATOM 772 N N . TYR A 1 100 ? 24.093 27.783 5.762 1.00 33.96 99 TYR A N 1
ATOM 773 C CA . TYR A 1 100 ? 25.034 28.658 6.468 1.00 35.43 99 TYR A CA 1
ATOM 774 C C . TYR A 1 100 ? 25.801 27.823 7.497 1.00 34.30 99 TYR A C 1
ATOM 775 O O . TYR A 1 100 ? 27.056 27.889 7.643 1.00 33.08 99 TYR A O 1
ATOM 784 N N . ALA A 1 101 ? 25.057 27.026 8.225 1.00 34.80 100 ALA A N 1
ATOM 785 C CA . ALA A 1 101 ? 25.687 26.181 9.260 1.00 34.02 100 ALA A CA 1
ATOM 786 C C . ALA A 1 101 ? 26.641 25.197 8.614 1.00 34.27 100 ALA A C 1
ATOM 787 O O . ALA A 1 101 ? 27.783 25.042 9.021 1.00 34.96 100 ALA A O 1
ATOM 789 N N . ARG A 1 102 ? 26.182 24.555 7.551 1.00 34.02 101 ARG A N 1
ATOM 790 C CA . ARG A 1 102 ? 27.033 23.650 6.804 1.00 34.28 101 ARG A CA 1
ATOM 791 C C . ARG A 1 102 ? 28.351 24.261 6.288 1.00 34.83 101 ARG A C 1
ATOM 792 O O . ARG A 1 102 ? 29.384 23.611 6.368 1.00 32.98 101 ARG A O 1
ATOM 800 N N . ASP A 1 103 ? 28.274 25.434 5.653 1.00 35.59 102 ASP A N 1
ATOM 801 C CA . ASP A 1 103 ? 29.468 26.184 5.240 1.00 36.68 102 ASP A CA 1
ATOM 802 C C . ASP A 1 103 ? 30.538 26.311 6.312 1.00 36.37 102 ASP A C 1
ATOM 803 O O . ASP A 1 103 ? 31.721 26.071 6.083 1.00 36.86 102 ASP A O 1
ATOM 808 N N . ASN A 1 104 ? 30.102 26.658 7.502 1.00 37.02 103 ASN A N 1
ATOM 809 C CA . ASN A 1 104 ? 31.010 26.824 8.607 1.00 36.51 103 ASN A CA 1
ATOM 810 C C . ASN A 1 104 ? 31.477 25.541 9.276 1.00 37.10 103 ASN A C 1
ATOM 811 O O . ASN A 1 104 ? 32.582 25.489 9.775 1.00 37.67 103 ASN A O 1
ATOM 816 N N . GLU A 1 105 ? 30.656 24.492 9.261 1.00 36.17 104 GLU A N 1
ATOM 817 C CA . GLU A 1 105 ? 31.091 23.161 9.651 1.00 35.49 104 GLU A CA 1
ATOM 818 C C . GLU A 1 105 ? 32.242 22.726 8.779 1.00 35.86 104 GLU A C 1
ATOM 819 O O . GLU A 1 105 ? 33.199 22.172 9.275 1.00 35.31 104 GLU A O 1
ATOM 825 N N . ILE A 1 106 ? 32.093 22.938 7.465 1.00 35.24 105 ILE A N 1
ATOM 826 C CA . ILE A 1 106 ? 33.124 22.615 6.484 1.00 36.55 105 ILE A CA 1
ATOM 827 C C . ILE A 1 106 ? 34.432 23.395 6.701 1.00 36.67 105 ILE A C 1
ATOM 828 O O . ILE A 1 106 ? 35.524 22.819 6.609 1.00 37.16 105 ILE A O 1
ATOM 833 N N . ARG A 1 107 ? 34.327 24.682 6.980 1.00 36.88 106 ARG A N 1
ATOM 834 C CA . ARG A 1 107 ? 35.514 25.469 7.313 1.00 38.63 106 ARG A CA 1
ATOM 835 C C . ARG A 1 107 ? 36.223 24.907 8.553 1.00 38.42 106 ARG A C 1
ATOM 836 O O . ARG A 1 107 ? 37.432 24.803 8.576 1.00 39.94 106 ARG A O 1
ATOM 841 N N . GLY A 1 108 ? 35.482 24.520 9.575 1.00 38.05 107 GLY A N 1
ATOM 842 C CA . GLY A 1 108 ? 36.116 23.939 10.744 1.00 37.59 107 GLY A CA 1
ATOM 843 C C . GLY A 1 108 ? 36.797 22.618 10.418 1.00 37.99 107 GLY A C 1
ATOM 844 O O . GLY A 1 108 ? 37.925 22.402 10.811 1.00 39.37 107 GLY A O 1
ATOM 853 N N . GLU A 1 110 ? 37.963 21.646 7.576 1.00 37.07 109 GLU A N 1
ATOM 854 C CA . GLU A 1 110 ? 39.156 21.940 6.819 1.00 37.18 109 GLU A CA 1
ATOM 855 C C . GLU A 1 110 ? 40.317 22.421 7.676 1.00 37.35 109 GLU A C 1
ATOM 856 O O . GLU A 1 110 ? 41.452 22.047 7.411 1.00 36.96 109 GLU A O 1
ATOM 862 N N . TYR A 1 111 ? 40.053 23.241 8.687 1.00 36.43 110 TYR A N 1
ATOM 863 C CA . TYR A 1 111 ? 41.125 23.603 9.641 1.00 36.59 110 TYR A CA 1
ATOM 864 C C . TYR A 1 111 ? 41.751 22.390 10.326 1.00 36.59 110 TYR A C 1
ATOM 865 O O . TYR A 1 111 ? 42.979 22.255 10.454 1.00 36.29 110 TYR A O 1
ATOM 874 N N . TYR A 1 112 ? 40.906 21.515 10.823 1.00 36.88 111 TYR A N 1
ATOM 875 C CA . TYR A 1 112 ? 41.398 20.303 11.445 1.00 36.55 111 TYR A CA 1
ATOM 876 C C . TYR A 1 112 ? 42.200 19.431 10.478 1.00 36.62 111 TYR A C 1
ATOM 877 O O . TYR A 1 112 ? 43.255 18.953 10.826 1.00 36.10 111 TYR A O 1
ATOM 886 N N . LYS A 1 113 ? 41.709 19.228 9.265 1.00 36.29 112 LYS A N 1
ATOM 887 C CA . LYS A 1 113 ? 42.449 18.426 8.288 1.00 37.98 112 LYS A CA 1
ATOM 888 C C . LYS A 1 113 ? 43.809 19.016 7.934 1.00 38.49 112 LYS A C 1
ATOM 889 O O . LYS A 1 113 ? 44.791 18.297 7.733 1.00 37.70 112 LYS A O 1
ATOM 895 N N . GLU A 1 114 ? 43.840 20.334 7.799 1.00 38.74 113 GLU A N 1
ATOM 896 C CA . GLU A 1 114 ? 45.055 21.060 7.441 1.00 40.03 113 GLU A CA 1
ATOM 89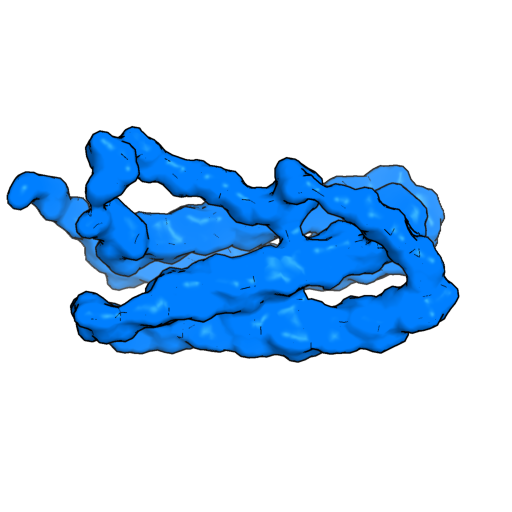7 C C . GLU A 1 114 ? 46.096 20.982 8.576 1.00 39.24 113 GLU A C 1
ATOM 898 O O . GLU A 1 114 ? 47.286 20.820 8.334 1.00 38.57 113 GLU A O 1
ATOM 904 N N . ALA A 1 115 ? 45.630 21.097 9.817 1.00 39.11 114 ALA A N 1
ATOM 905 C CA . ALA A 1 115 ? 46.491 20.980 10.971 1.00 39.42 114 ALA A CA 1
ATOM 906 C C . ALA A 1 115 ? 47.060 19.566 11.070 1.00 40.03 114 ALA A C 1
ATOM 907 O O . ALA A 1 115 ? 48.268 19.390 11.232 1.00 40.41 114 ALA A O 1
ATOM 909 N N . ALA A 1 116 ? 46.213 18.556 10.945 1.00 40.04 115 ALA A N 1
ATOM 910 C CA . ALA A 1 116 ? 46.683 17.176 11.000 1.00 40.91 115 ALA A CA 1
ATOM 911 C C . ALA A 1 116 ? 47.735 16.830 9.908 1.00 41.69 115 ALA A C 1
ATOM 912 O O . ALA A 1 116 ? 48.648 16.05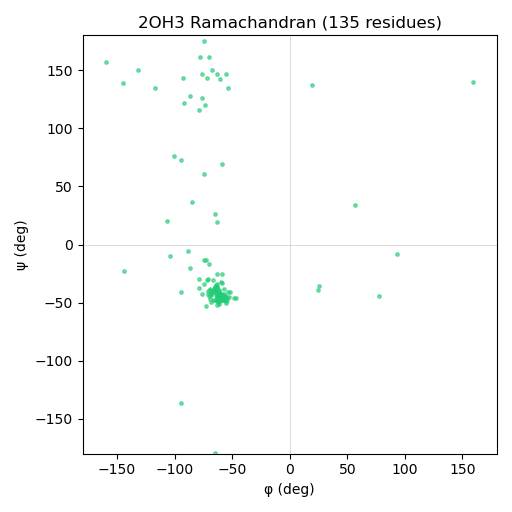0 10.140 1.00 42.36 115 ALA A O 1
ATOM 914 N N . ALA A 1 117 ? 47.611 17.448 8.742 1.00 41.80 116 ALA A N 1
ATOM 915 C CA . ALA A 1 117 ? 48.512 17.216 7.622 1.00 41.96 116 ALA A CA 1
ATOM 916 C C . ALA A 1 117 ? 49.833 17.951 7.770 1.00 42.12 116 ALA A C 1
ATOM 917 O O . ALA A 1 117 ? 50.877 17.435 7.377 1.00 42.90 116 ALA A O 1
ATOM 919 N N . ASN A 1 118 ? 49.798 19.162 8.312 1.00 41.73 117 ASN A N 1
ATOM 920 C CA . ASN A 1 118 ? 50.972 20.033 8.293 1.00 41.92 117 ASN A CA 1
ATOM 921 C C . ASN A 1 118 ? 51.745 20.169 9.595 1.00 40.44 117 ASN A C 1
ATOM 922 O O . ASN A 1 118 ? 52.827 20.741 9.599 1.00 40.18 117 ASN A O 1
ATOM 927 N N . SER A 1 119 ? 51.198 19.670 10.692 1.00 39.55 118 SER A N 1
ATOM 928 C CA A SER A 1 119 ? 51.863 19.755 11.985 0.50 38.85 118 SER A CA 1
ATOM 929 C CA B SER A 1 119 ? 51.883 19.774 11.969 0.50 39.16 118 SER A CA 1
ATOM 930 C C . SER A 1 119 ? 52.795 18.568 12.157 1.00 38.58 118 SER A C 1
ATOM 931 O O . SER A 1 119 ? 52.485 17.462 11.712 1.00 38.86 118 SER A O 1
ATOM 936 N N . ALA A 1 120 ? 53.935 18.802 12.792 1.00 37.77 119 ALA A N 1
ATOM 937 C CA . ALA A 1 120 ? 54.890 17.746 13.105 1.00 37.40 119 ALA A CA 1
ATOM 938 C C . ALA A 1 120 ? 54.562 17.047 14.446 1.00 37.15 119 ALA A C 1
ATOM 939 O O . ALA A 1 120 ? 54.996 15.919 14.672 1.00 36.92 119 ALA A O 1
ATOM 941 N N . ASP A 1 121 ? 53.781 17.705 15.312 1.00 36.37 120 ASP A N 1
ATOM 942 C CA . ASP A 1 121 ? 53.438 17.158 16.616 1.00 36.18 120 ASP A CA 1
ATOM 943 C C . ASP A 1 121 ? 52.418 16.026 16.399 1.00 35.19 120 ASP A C 1
ATOM 944 O O . ASP A 1 121 ? 51.341 16.264 15.840 1.00 33.60 120 ASP A O 1
ATOM 949 N N . PRO A 1 122 ? 52.754 14.797 16.819 1.00 34.39 121 PRO A N 1
ATOM 950 C CA . PRO A 1 122 ? 51.845 13.650 16.627 1.00 34.14 121 PRO A CA 1
ATOM 951 C C . PRO A 1 122 ? 50.477 13.807 17.296 1.00 34.16 121 PRO A C 1
ATOM 952 O O . PRO A 1 122 ? 49.493 13.318 16.749 1.00 33.75 121 PRO A O 1
ATOM 956 N N . GLU A 1 123 ? 50.406 14.495 18.437 1.00 33.76 122 GLU A N 1
ATOM 957 C CA . GLU A 1 123 ? 49.102 14.772 19.063 1.00 34.75 122 GLU A CA 1
ATOM 958 C C . GLU A 1 123 ? 48.199 15.670 18.216 1.00 34.69 122 GLU A C 1
ATOM 959 O O . GLU A 1 123 ? 46.972 15.524 18.202 1.00 34.98 122 GLU A O 1
ATOM 965 N N . VAL A 1 124 ? 48.799 16.607 17.502 1.00 34.80 123 VAL A N 1
ATOM 966 C CA . VAL A 1 124 ? 48.035 17.492 16.648 1.00 35.05 123 VAL A CA 1
ATOM 967 C C . VAL A 1 124 ? 47.527 16.664 15.475 1.00 35.56 123 VAL A C 1
ATOM 968 O O . VAL A 1 124 ? 46.340 16.744 15.116 1.00 37.19 123 VAL A O 1
ATOM 972 N N . 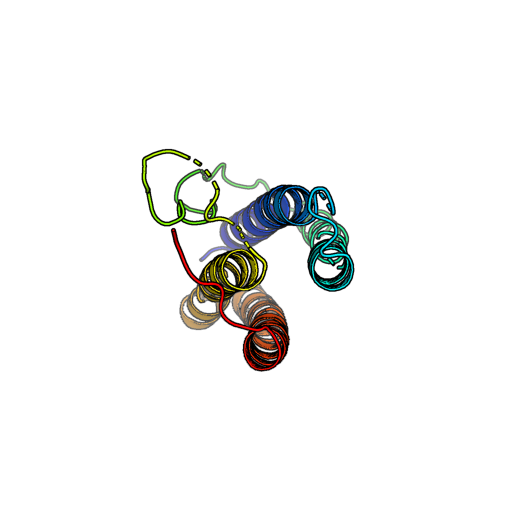LYS A 1 125 ? 48.410 15.837 14.934 1.00 34.76 124 LYS A N 1
ATOM 973 C CA . LYS A 1 125 ? 48.052 14.859 13.911 1.00 36.35 124 LYS A CA 1
ATOM 974 C C . LYS A 1 125 ? 46.874 13.969 14.335 1.00 36.20 124 LYS A C 1
ATOM 975 O O . LYS A 1 125 ? 45.945 13.769 13.578 1.00 35.86 124 LYS A O 1
ATOM 981 N N . ARG A 1 126 ? 46.910 13.484 15.575 1.00 36.54 125 ARG A N 1
ATOM 982 C CA . ARG A 1 126 ? 45.910 12.571 16.074 1.00 36.55 125 ARG A CA 1
ATOM 983 C C . ARG A 1 126 ? 44.595 13.305 16.309 1.00 35.80 125 ARG A C 1
ATOM 984 O O . ARG A 1 126 ? 43.565 12.881 15.825 1.00 37.07 125 ARG A O 1
ATOM 992 N N . LEU A 1 127 ? 44.614 14.402 17.060 1.00 36.56 126 LEU A N 1
ATOM 993 C CA . LEU A 1 127 ? 43.360 15.097 17.349 1.00 35.96 126 LEU A CA 1
ATOM 994 C C . LEU A 1 127 ? 42.803 15.745 16.101 1.00 36.28 126 LEU A C 1
ATOM 995 O O . LEU A 1 127 ? 41.603 15.786 15.907 1.00 36.09 126 LEU A O 1
ATOM 1000 N N . GLY A 1 128 ? 43.683 16.288 15.269 1.00 36.26 127 GLY A N 1
ATOM 1001 C CA . GLY A 1 128 ? 43.256 16.896 14.039 1.00 36.32 127 GLY A CA 1
ATOM 1002 C C . GLY A 1 128 ? 42.492 15.924 13.168 1.00 36.14 127 GLY A C 1
ATOM 1003 O O . GLY A 1 128 ? 41.443 16.251 12.631 1.00 36.77 127 GLY A O 1
ATOM 1004 N N . ALA A 1 129 ? 42.994 14.714 13.049 1.00 36.45 128 ALA A N 1
ATOM 1005 C CA . ALA A 1 129 ? 42.290 13.681 12.272 1.00 36.55 128 ALA A CA 1
ATOM 1006 C C . ALA A 1 129 ? 40.988 13.220 12.906 1.00 36.27 128 ALA A C 1
ATOM 1007 O O . ALA A 1 129 ? 40.003 13.038 12.225 1.00 36.73 128 ALA A O 1
ATOM 1009 N N . ASP A 1 130 ? 41.010 13.016 14.217 1.00 37.36 129 ASP A N 1
ATOM 1010 C CA . ASP A 1 130 ? 39.842 12.631 14.956 1.00 36.88 129 ASP A CA 1
ATOM 1011 C C . ASP A 1 130 ? 38.801 13.711 14.835 1.00 36.46 129 ASP A C 1
ATOM 1012 O O . ASP A 1 130 ? 37.653 13.414 14.499 1.00 36.26 129 ASP A O 1
ATOM 1017 N N . PHE A 1 131 ? 39.195 14.964 15.071 1.00 35.92 130 PHE A N 1
ATOM 1018 C CA . PHE A 1 131 ? 38.237 16.078 15.066 1.00 36.12 130 PHE A CA 1
ATOM 1019 C C . PHE A 1 131 ? 37.673 16.314 13.659 1.00 36.81 130 PHE A C 1
ATOM 1020 O O . PHE A 1 131 ? 36.483 16.557 13.515 1.00 36.77 130 PHE A O 1
ATOM 1028 N N . ALA A 1 132 ? 38.523 16.229 12.636 1.00 36.31 131 ALA A N 1
ATOM 1029 C CA . ALA A 1 132 ? 38.087 16.349 11.226 1.00 35.91 131 ALA A CA 1
ATOM 1030 C C . ALA A 1 132 ? 37.066 15.281 10.816 1.00 36.63 131 ALA A C 1
ATOM 1031 O O . ALA A 1 132 ? 36.092 15.598 10.121 1.00 36.99 131 ALA A O 1
ATOM 1033 N N . ALA A 1 133 ? 37.288 14.028 11.222 1.00 36.75 132 ALA A N 1
ATOM 1034 C CA . ALA A 1 133 ? 36.362 12.939 10.923 1.00 37.15 132 ALA A CA 1
ATOM 1035 C C . ALA A 1 133 ? 34.985 13.199 11.525 1.00 38.04 132 ALA A C 1
ATOM 1036 O O . ALA A 1 133 ? 33.965 12.949 10.876 1.00 36.72 132 ALA A O 1
ATOM 1038 N N . GLU A 1 134 ? 34.950 13.677 12.764 1.00 38.54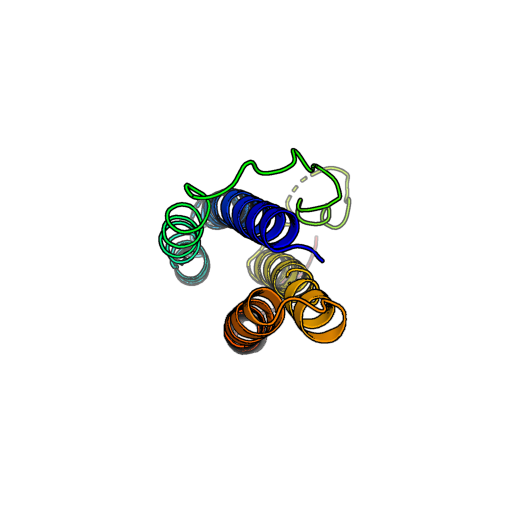 133 GLU A N 1
ATOM 1039 C CA A GLU A 1 134 ? 33.664 14.004 13.373 0.50 39.51 133 GLU A CA 1
ATOM 1040 C CA B GLU A 1 134 ? 33.721 14.112 13.442 0.50 39.87 133 GLU A CA 1
ATOM 1041 C C . GLU A 1 134 ? 32.984 15.218 12.714 1.00 39.38 133 GLU A C 1
ATOM 1042 O O . GLU A 1 134 ? 31.773 15.198 12.519 1.00 38.35 133 GLU A O 1
ATOM 1053 N N . GLU A 1 135 ? 33.729 16.254 12.371 1.00 39.28 134 GLU A N 1
ATOM 1054 C CA . GLU A 1 135 ? 33.111 17.387 11.729 1.00 39.32 134 GLU A CA 1
ATOM 1055 C C . GLU A 1 135 ? 32.539 16.962 10.410 1.00 38.79 134 GLU A C 1
ATOM 1056 O O . GLU A 1 135 ? 31.490 17.450 10.029 1.00 39.09 134 GLU A O 1
ATOM 1062 N N . ALA A 1 136 ? 33.207 16.015 9.746 1.00 38.76 135 ALA A N 1
ATOM 1063 C CA . ALA A 1 136 ? 32.772 15.451 8.458 1.00 38.66 135 ALA A CA 1
ATOM 1064 C C . ALA A 1 136 ? 31.444 14.738 8.584 1.00 38.65 135 ALA A C 1
ATOM 1065 O O . ALA A 1 136 ? 30.589 14.816 7.699 1.00 38.40 135 ALA A O 1
ATOM 1067 N N . GLU A 1 137 ? 31.236 14.077 9.713 1.00 39.61 136 GLU A N 1
ATOM 1068 C CA . GLU A 1 137 ? 29.942 13.441 9.959 1.00 40.05 136 GLU A CA 1
ATOM 1069 C C . GLU A 1 137 ? 28.873 14.509 10.111 1.00 38.54 136 GLU A C 1
ATOM 1070 O O . GLU A 1 137 ? 27.729 14.265 9.796 1.00 37.96 136 GLU A O 1
ATOM 1076 N N . HIS A 1 138 ? 29.234 15.678 10.620 1.00 37.65 137 HIS A N 1
ATOM 1077 C CA . HIS A 1 138 ? 28.239 16.769 10.760 1.00 37.63 137 HIS A CA 1
ATOM 1078 C C . HIS A 1 138 ? 27.817 17.329 9.425 1.00 37.50 137 HIS A C 1
ATOM 1079 O O . HIS A 1 138 ? 26.640 17.623 9.208 1.00 36.85 137 HIS A O 1
ATOM 1086 N N . VAL A 1 139 ? 28.781 17.447 8.522 1.00 36.75 138 VAL A N 1
ATOM 1087 C CA . VAL A 1 139 ? 28.509 17.947 7.190 1.00 37.53 138 VAL A CA 1
ATOM 1088 C C . VAL A 1 139 ? 27.563 16.984 6.509 1.00 37.47 138 VAL A C 1
ATOM 1089 O O . VAL A 1 139 ? 26.552 17.405 5.967 1.00 39.15 138 VAL A O 1
ATOM 1093 N N . VAL A 1 140 ? 27.868 15.693 6.565 1.00 37.76 139 VAL A N 1
ATOM 1094 C CA . VAL A 1 140 ? 27.017 14.683 5.947 1.00 38.13 139 VAL A CA 1
ATOM 1095 C C . VAL A 1 140 ? 25.590 14.730 6.509 1.00 37.76 139 VAL A C 1
ATOM 1096 O O . VAL A 1 140 ? 24.639 14.656 5.758 1.00 36.18 139 VAL A O 1
ATOM 1100 N N . ALA A 1 141 ? 25.452 14.853 7.834 1.00 38.31 140 ALA A N 1
ATOM 1101 C CA . ALA A 1 141 ? 24.138 14.977 8.469 1.00 38.05 140 ALA A CA 1
ATOM 1102 C C . ALA A 1 141 ? 23.347 16.212 7.992 1.00 38.42 140 ALA A C 1
ATOM 1103 O O . ALA A 1 141 ? 22.151 16.130 7.694 1.00 37.86 140 ALA A O 1
ATOM 1105 N N . LEU A 1 142 ? 24.009 17.363 7.920 1.00 38.73 141 LEU A N 1
ATOM 1106 C CA . LEU A 1 142 ? 23.388 18.590 7.393 1.00 38.46 141 LEU A CA 1
ATOM 1107 C C . LEU A 1 142 ? 23.004 18.458 5.911 1.00 38.70 141 LEU A C 1
ATOM 1108 O O . LEU A 1 142 ? 21.967 18.970 5.510 1.00 39.05 141 LEU A O 1
ATOM 1113 N N . ASP A 1 143 ? 23.818 17.763 5.117 1.00 39.49 142 ASP A N 1
ATOM 1114 C CA . ASP A 1 143 ? 23.471 17.432 3.710 1.00 40.09 142 ASP A CA 1
ATOM 1115 C C . ASP A 1 143 ? 22.164 16.658 3.587 1.00 41.40 142 ASP A C 1
ATOM 1116 O O . ASP A 1 143 ? 21.383 16.908 2.681 1.00 40.42 142 ASP A O 1
ATOM 1121 N N . LYS A 1 144 ? 21.960 15.692 4.477 1.00 43.32 143 LYS A N 1
ATOM 1122 C CA . LYS A 1 144 ? 20.732 14.886 4.506 1.00 45.36 143 LYS A CA 1
ATOM 1123 C C . LYS A 1 144 ? 19.526 15.751 4.857 1.00 45.79 143 LYS A C 1
ATOM 1124 O O . LYS A 1 144 ? 18.434 15.562 4.326 1.00 46.08 143 LYS A O 1
ATOM 1130 N N . TRP A 1 145 ? 19.734 16.720 5.740 1.00 46.94 144 TRP A N 1
ATOM 1131 C CA . TRP A 1 145 ? 18.676 17.661 6.100 1.00 48.05 144 TRP A CA 1
ATOM 1132 C C . TRP A 1 145 ? 18.332 18.593 4.960 1.00 47.32 144 TRP A C 1
ATOM 1133 O O . TRP A 1 145 ? 17.158 18.795 4.650 1.00 46.93 144 TRP A O 1
ATOM 1144 N N . ILE A 1 146 ? 19.362 19.142 4.338 1.00 46.10 145 ILE A N 1
ATOM 1145 C CA . ILE A 1 146 ? 19.190 20.077 3.247 1.00 45.80 145 ILE A CA 1
ATOM 1146 C C . ILE A 1 146 ? 18.388 19.375 2.137 1.00 46.24 145 ILE A C 1
ATOM 1147 O O . ILE A 1 146 ? 17.444 19.947 1.609 1.00 46.41 145 ILE A O 1
ATOM 1152 N N . GLU A 1 147 ? 18.732 18.125 1.821 1.00 46.88 146 GLU A N 1
ATOM 1153 C CA . GLU A 1 147 ? 17.949 17.296 0.878 1.00 47.25 146 GLU A CA 1
ATOM 1154 C C . GLU A 1 147 ? 16.436 17.277 1.132 1.00 47.04 146 GLU A C 1
ATOM 1155 O O . GLU A 1 147 ? 15.651 17.389 0.214 1.00 47.25 146 GLU A O 1
ATOM 1161 N N . LYS A 1 148 ? 16.038 17.101 2.385 1.00 47.66 147 LYS A N 1
ATOM 1162 C CA . LYS A 1 148 ? 14.631 16.932 2.746 1.00 48.23 147 LYS A CA 1
ATOM 1163 C C . LYS A 1 148 ? 13.922 18.280 3.003 1.00 48.06 147 LYS A C 1
ATOM 1164 O O . LYS A 1 148 ? 12.702 18.344 3.202 1.00 47.10 147 LYS A O 1
ATOM 1170 N N . THR A 1 149 ? 14.692 19.357 2.982 1.00 48.08 148 THR A N 1
ATOM 1171 C CA . THR A 1 149 ? 14.197 20.669 3.344 1.00 48.08 148 THR A CA 1
ATOM 1172 C C . THR A 1 149 ? 13.676 21.410 2.104 1.00 48.92 148 THR A C 1
ATOM 1173 O O . THR A 1 149 ? 14.425 21.638 1.176 1.00 48.79 148 THR A O 1
ATOM 1177 N N . PRO A 1 150 ? 12.396 21.823 2.102 1.00 50.40 149 PRO A N 1
ATOM 1178 C CA . PRO A 1 150 ? 11.889 22.496 0.895 1.00 51.34 149 PRO A CA 1
ATOM 1179 C C . PRO A 1 150 ? 12.539 23.866 0.674 1.00 52.43 149 PRO A C 1
ATOM 1180 O O . PRO A 1 150 ? 12.928 24.525 1.635 1.00 52.48 149 PRO A O 1
ATOM 1184 N N . ARG A 1 151 ? 12.653 24.273 -0.588 1.00 53.31 150 ARG A N 1
ATOM 1185 C CA . ARG A 1 151 ? 13.300 25.531 -0.947 1.00 54.38 150 ARG A CA 1
ATOM 1186 C C . ARG A 1 151 ? 12.279 26.663 -0.880 1.00 54.75 150 ARG A C 1
ATOM 1187 O O . ARG A 1 151 ? 11.225 26.566 -1.500 1.00 55.10 150 ARG A O 1
ATOM 1195 N N . PRO A 1 152 ? 12.585 27.745 -0.149 1.00 55.37 151 PRO A N 1
ATOM 1196 C CA . PRO A 1 152 ? 11.649 28.869 -0.037 1.00 55.99 151 PRO A CA 1
ATOM 1197 C C . PRO A 1 152 ? 11.653 29.780 -1.279 1.00 56.63 151 PRO A C 1
ATOM 1198 O O . PRO A 1 152 ? 12.592 29.740 -2.071 1.00 56.74 151 PRO A O 1
ATOM 1202 N N . SER A 1 153 ? 10.611 30.585 -1.447 1.00 57.64 152 SER A N 1
ATOM 1203 C CA . SER A 1 153 ? 10.567 31.569 -2.536 1.00 58.48 152 SER A CA 1
ATOM 1204 C C . SER A 1 153 ? 10.512 32.995 -1.965 1.00 59.36 152 SER A C 1
ATOM 1205 O O . SER A 1 153 ? 9.764 33.263 -1.025 1.00 59.37 152 SER A O 1
ATOM 1207 N N . ILE A 1 154 ? 11.322 33.898 -2.519 1.00 60.63 153 ILE A N 1
ATOM 1208 C CA . ILE A 1 154 ? 11.294 35.320 -2.139 1.00 61.63 153 ILE A CA 1
ATOM 1209 C C . ILE A 1 154 ? 9.964 36.005 -2.506 1.00 62.80 153 ILE A C 1
ATOM 1210 O O . ILE A 1 154 ? 9.042 35.376 -3.048 1.00 63.11 153 ILE A O 1
ATOM 1212 N N . THR A 1 155 ? 9.868 37.298 -2.207 1.00 64.13 154 THR A N 1
ATOM 1213 C CA . THR A 1 155 ? 8.673 38.078 -2.523 1.00 64.76 154 THR A CA 1
ATOM 1214 C C . THR A 1 155 ? 8.226 38.9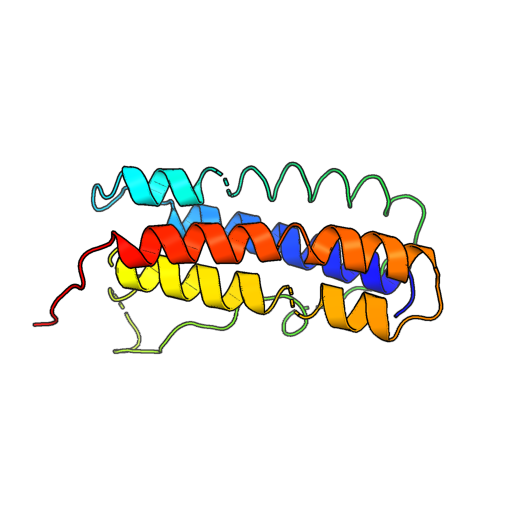12 -1.324 1.00 65.39 154 THR A C 1
ATOM 1215 O O . THR A 1 155 ? 7.154 38.666 -0.758 1.00 66.08 154 THR A O 1
#

Solvent-accessible surface area: 8657 Å² total

Nearest PDB structures (foldseek):
  4cvs-assembly1_A-2  TM=7.142E-01  e=4.874E-03  Escherichia coli
  4cvt-assembly1_A-2  TM=7.248E-01  e=8.712E-03  Escherichia coli
  8w1d-assembly1_A-2  TM=6.976E-01  e=5.711E-03  Pseudomonas aeruginosa PAO1
  4cvp-assembly1_A-2  TM=7.409E-01  e=3.092E-02  Escherichia coli
  4zkh-assembly1_F  TM=7.081E-01  e=7.739E-01  Pseudo-nitzschia multiseries

InterPro domains:
  IPR003251 Rubrerythrin, diiron-binding domain [PF02915] (7-139)
  IPR009078 Ferritin-like superfamily [SSF47240] (4-151)
  IPR012347 Ferritin-like [G3DSA:1.20.1260.10] (1-149)

Organism: Paramagnetospirillum magneticum (strain ATCC 700264 / AMB-1) (NCBI:txid342108)

B-factor: mean 42.13, std 8.02, range [24.2, 75.81]

Secondary structure (DSSP, 8-state):
--HHHHHHHHHHHHHHHHHHHHHHH--TTS-HHHHHHHH--HHHHHHHHHHHHHHTTS-PPP--TTTSPPP---SS------HHHHHHHHHHHHHH--HHHHHHHH---HHHHHHHHHHHHHHHHHHHHHHHHHHHSPPP---

Radius of gyration: 16.28 Å; Cα contacts (8 Å, |Δi|>4): 149; chains: 1; bounding box: 47×32×34 Å

CATH classification: 1.20.1260.10